Protein AF-A0A2V9J4N0-F1 (afdb_monomer_lite)

Structure (mmCIF, N/CA/C/O backbone):
data_AF-A0A2V9J4N0-F1
#
_entry.id   AF-A0A2V9J4N0-F1
#
loop_
_atom_site.group_PDB
_atom_site.id
_atom_site.type_symbol
_atom_site.label_atom_id
_atom_site.label_alt_id
_atom_site.label_comp_id
_atom_site.label_asym_id
_atom_site.label_entity_id
_atom_site.label_seq_id
_atom_site.pdbx_PDB_ins_code
_atom_site.Cartn_x
_atom_site.Cartn_y
_atom_site.Cartn_z
_atom_site.occupancy
_atom_site.B_iso_or_equiv
_atom_site.auth_seq_id
_atom_site.auth_comp_id
_atom_site.auth_asym_id
_atom_site.auth_atom_id
_atom_site.pdbx_PDB_model_num
ATOM 1 N N . MET A 1 1 ? -4.822 0.373 25.418 1.00 49.06 1 MET A N 1
ATOM 2 C CA . MET A 1 1 ? -4.315 -0.736 24.579 1.00 49.06 1 MET A CA 1
ATOM 3 C C . MET A 1 1 ? -4.949 -0.585 23.206 1.00 49.06 1 MET A C 1
ATOM 5 O O . MET A 1 1 ? -6.156 -0.385 23.166 1.00 49.06 1 MET A O 1
ATOM 9 N N . GLY A 1 2 ? -4.168 -0.564 22.121 1.00 74.88 2 GLY A N 1
ATOM 10 C CA . GLY A 1 2 ? -4.724 -0.469 20.763 1.00 74.88 2 GLY A CA 1
ATOM 11 C C . GLY A 1 2 ? -5.573 -1.699 20.432 1.00 74.88 2 GLY A C 1
ATOM 12 O O . GLY A 1 2 ? -5.284 -2.786 20.932 1.00 74.88 2 GLY A O 1
ATOM 13 N N . GLN A 1 3 ? -6.634 -1.525 19.643 1.00 82.12 3 GLN A N 1
ATOM 14 C CA . GLN A 1 3 ? -7.426 -2.660 19.164 1.00 82.12 3 GLN A CA 1
ATOM 15 C C . GLN A 1 3 ? -6.591 -3.502 18.185 1.00 82.12 3 GLN A C 1
ATOM 17 O O . GLN A 1 3 ? -5.780 -2.932 17.448 1.00 82.12 3 GLN A O 1
ATOM 22 N N . PRO A 1 4 ? -6.746 -4.838 18.175 1.00 91.44 4 PRO A N 1
ATOM 23 C CA . PRO A 1 4 ? 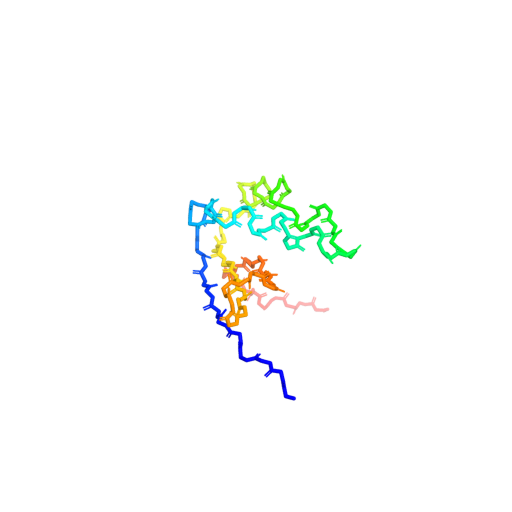-6.047 -5.679 17.215 1.00 91.44 4 PRO A CA 1
ATOM 24 C C . PRO A 1 4 ? -6.519 -5.342 15.798 1.00 91.44 4 PRO A C 1
ATOM 26 O O . PRO A 1 4 ? -7.719 -5.250 15.550 1.00 91.44 4 PRO A O 1
ATOM 29 N N . LEU A 1 5 ? -5.567 -5.166 14.881 1.00 96.12 5 LEU A N 1
ATOM 30 C CA . LEU A 1 5 ? -5.844 -4.943 13.465 1.00 96.12 5 LEU A CA 1
ATOM 31 C C . LEU A 1 5 ? -5.651 -6.245 12.693 1.00 96.12 5 LEU A C 1
ATOM 33 O O . LEU A 1 5 ? -4.641 -6.932 12.870 1.00 96.12 5 LEU A O 1
ATOM 37 N N . GLN A 1 6 ? -6.590 -6.564 11.809 1.00 97.38 6 GLN A N 1
ATOM 38 C CA . GLN A 1 6 ? -6.408 -7.629 10.835 1.00 97.38 6 GLN A CA 1
ATOM 39 C C . GLN A 1 6 ? -5.630 -7.087 9.636 1.00 97.38 6 GLN A C 1
ATOM 41 O O . GLN A 1 6 ? -5.998 -6.071 9.051 1.00 97.38 6 GLN A O 1
ATOM 46 N N . VAL A 1 7 ? -4.563 -7.782 9.247 1.00 97.69 7 VAL A N 1
ATOM 47 C CA . VAL A 1 7 ? -3.749 -7.407 8.086 1.00 97.69 7 VAL A CA 1
ATOM 48 C C . VAL A 1 7 ? -4.074 -8.326 6.918 1.00 97.69 7 VAL A C 1
ATOM 50 O O . VAL A 1 7 ? -4.008 -9.548 7.050 1.00 97.69 7 VAL A O 1
ATOM 53 N N . ARG A 1 8 ? -4.388 -7.736 5.764 1.00 97.81 8 ARG A N 1
ATOM 54 C CA . ARG A 1 8 ? -4.556 -8.444 4.488 1.00 97.81 8 ARG A CA 1
ATOM 55 C C . ARG A 1 8 ? -3.508 -7.947 3.503 1.00 97.81 8 ARG A C 1
ATOM 57 O O . ARG A 1 8 ? -3.216 -6.753 3.465 1.00 97.81 8 ARG A O 1
ATOM 64 N N . ALA A 1 9 ? -2.921 -8.865 2.743 1.00 97.38 9 ALA A N 1
ATOM 65 C CA . ALA A 1 9 ? -1.912 -8.550 1.741 1.00 97.38 9 ALA A CA 1
ATOM 66 C C . ALA A 1 9 ? -2.473 -8.797 0.340 1.00 97.38 9 ALA A C 1
ATOM 68 O O . ALA A 1 9 ? -3.018 -9.868 0.091 1.00 97.38 9 ALA A O 1
ATOM 69 N N . TYR A 1 10 ? -2.280 -7.823 -0.545 1.00 96.75 10 TYR A N 1
ATOM 70 C CA . TYR A 1 10 ? -2.665 -7.871 -1.953 1.00 96.75 10 TYR A CA 1
ATOM 71 C C . TYR A 1 10 ? -1.405 -7.794 -2.816 1.00 96.75 10 TYR A C 1
ATOM 73 O O . TYR A 1 10 ? -0.505 -6.994 -2.529 1.00 96.75 10 TYR A O 1
ATOM 81 N N . ALA A 1 11 ? -1.319 -8.637 -3.842 1.00 95.75 11 ALA A N 1
ATOM 82 C CA . ALA A 1 11 ? -0.117 -8.804 -4.663 1.00 95.75 11 ALA A CA 1
ATOM 83 C C . ALA A 1 11 ? -0.303 -8.389 -6.131 1.00 95.75 11 ALA A C 1
ATOM 85 O O . ALA A 1 11 ? 0.661 -8.398 -6.899 1.00 95.75 11 ALA A O 1
ATOM 86 N N . SER A 1 12 ? -1.516 -8.004 -6.524 1.00 94.81 12 SER A N 1
ATOM 87 C CA . SER A 1 12 ? -1.857 -7.598 -7.888 1.00 94.81 12 SER A CA 1
ATOM 88 C C . SER A 1 12 ? -2.825 -6.412 -7.888 1.00 94.81 12 SER A C 1
ATOM 90 O O . SER A 1 12 ? -3.434 -6.096 -6.864 1.00 94.81 12 SER A O 1
ATOM 92 N N . LEU A 1 13 ? -2.926 -5.705 -9.019 1.00 94.38 13 LEU A N 1
ATOM 93 C CA . LEU A 1 13 ? -3.870 -4.588 -9.140 1.00 94.38 13 LEU A CA 1
ATOM 94 C C . LEU A 1 13 ? -5.311 -5.100 -9.183 1.00 94.38 13 LEU A C 1
ATOM 96 O O . LEU A 1 13 ? -6.202 -4.456 -8.645 1.00 94.38 13 LEU A O 1
ATOM 100 N N . GLU A 1 14 ? -5.510 -6.271 -9.776 1.00 95.00 14 GLU A N 1
ATOM 101 C CA . GLU A 1 14 ? -6.790 -6.955 -9.917 1.00 95.00 14 GLU A CA 1
ATOM 102 C C . GLU A 1 14 ? -7.375 -7.308 -8.542 1.00 95.00 14 GLU A C 1
ATOM 104 O O . GLU A 1 14 ? -8.545 -7.050 -8.273 1.00 95.00 14 GLU A O 1
ATOM 109 N N . GLU A 1 15 ? -6.549 -7.817 -7.621 1.00 94.56 15 GLU A N 1
ATOM 110 C CA . GLU A 1 15 ? -6.978 -8.085 -6.242 1.00 94.56 15 GLU A CA 1
ATOM 111 C C . GLU A 1 15 ? -7.363 -6.803 -5.475 1.00 94.56 15 GLU A C 1
ATOM 113 O O . GLU A 1 15 ? -8.125 -6.869 -4.510 1.00 94.56 15 GLU A O 1
ATOM 118 N N . LEU A 1 16 ? -6.849 -5.638 -5.887 1.00 93.81 16 LEU A N 1
ATOM 119 C CA . LEU A 1 16 ? -7.121 -4.349 -5.246 1.00 93.81 16 LEU A CA 1
ATOM 120 C C . LEU A 1 16 ? -8.377 -3.652 -5.768 1.00 93.81 16 LEU A C 1
ATOM 122 O O . LEU A 1 16 ? -8.863 -2.742 -5.098 1.00 93.81 16 LEU A O 1
ATOM 126 N N . GLU A 1 17 ? -8.928 -4.055 -6.915 1.00 93.19 17 GLU A N 1
ATOM 127 C CA . GLU A 1 17 ? -10.104 -3.396 -7.500 1.00 93.19 17 GLU A CA 1
ATOM 128 C C . GLU A 1 17 ? -11.296 -3.396 -6.534 1.00 93.19 17 GLU A C 1
ATOM 130 O O . GLU A 1 17 ? -11.979 -2.385 -6.381 1.00 93.19 17 GLU A O 1
ATOM 135 N N . GLY A 1 18 ? -11.499 -4.496 -5.802 1.00 92.38 18 GLY A N 1
ATOM 136 C CA . GLY A 1 18 ? -12.546 -4.593 -4.781 1.00 92.38 18 GLY A CA 1
ATOM 137 C C . GLY A 1 18 ? -12.311 -3.709 -3.549 1.00 92.38 18 GLY A C 1
ATOM 138 O O . GLY A 1 18 ? -13.254 -3.417 -2.817 1.00 92.38 18 GLY A O 1
ATOM 139 N N . LEU A 1 19 ? -11.073 -3.260 -3.319 1.00 95.00 19 LEU A N 1
ATOM 140 C CA . LEU A 1 19 ? -10.695 -2.408 -2.189 1.00 95.00 19 LEU A CA 1
ATOM 141 C C . LEU A 1 19 ? -10.881 -0.913 -2.490 1.00 95.00 19 LEU A C 1
ATOM 143 O O . LEU A 1 19 ? -10.807 -0.097 -1.574 1.00 95.00 19 LEU A O 1
ATOM 147 N N . LEU A 1 20 ? -11.140 -0.551 -3.750 1.00 93.94 20 LEU A N 1
ATOM 148 C CA . LEU A 1 20 ? -11.221 0.836 -4.207 1.00 93.94 20 LEU A CA 1
ATOM 149 C C . LEU A 1 20 ? -12.176 1.724 -3.404 1.00 93.94 20 LEU A C 1
ATOM 151 O O . LEU A 1 20 ? -11.738 2.788 -2.967 1.00 93.94 20 LEU A O 1
ATOM 155 N N . PRO A 1 21 ? -13.433 1.314 -3.137 1.00 95.44 21 PRO A N 1
ATOM 156 C CA . PRO A 1 21 ? -14.348 2.163 -2.381 1.00 95.44 21 PRO A CA 1
ATOM 157 C C . PRO A 1 21 ? -13.830 2.456 -0.969 1.00 95.44 21 PRO A C 1
ATOM 159 O O . PRO A 1 21 ? -13.868 3.596 -0.516 1.00 95.4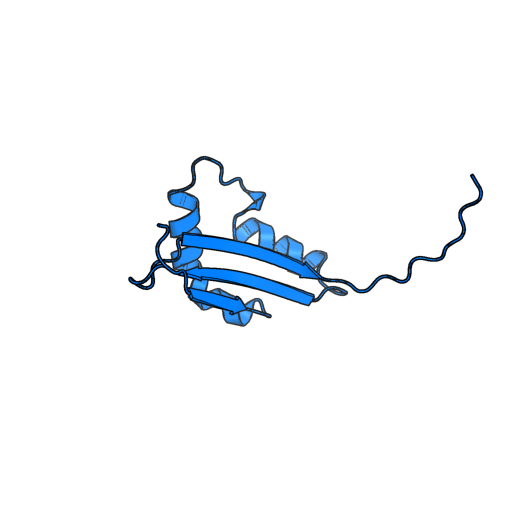4 21 PRO A O 1
ATOM 162 N N . ALA A 1 22 ? -13.279 1.438 -0.300 1.00 95.75 22 ALA A N 1
ATOM 163 C CA . ALA A 1 22 ? -12.716 1.576 1.040 1.00 95.75 22 ALA A CA 1
ATOM 164 C C . ALA A 1 22 ? -11.416 2.398 1.039 1.00 95.75 22 ALA A C 1
ATOM 166 O O . ALA A 1 22 ? -11.135 3.105 2.002 1.00 95.75 22 ALA A O 1
ATOM 167 N N . TRP A 1 23 ? -10.623 2.328 -0.035 1.00 95.62 23 TRP A N 1
ATOM 168 C CA . TRP A 1 23 ? -9.439 3.166 -0.224 1.00 95.62 23 TRP A CA 1
ATOM 169 C C . TRP A 1 23 ? -9.826 4.644 -0.303 1.00 95.62 23 TRP A C 1
ATOM 171 O O . TRP A 1 23 ? -9.264 5.463 0.425 1.00 95.62 23 TRP A O 1
ATOM 181 N N . ASP A 1 24 ? -10.782 4.992 -1.164 1.00 94.19 24 ASP A N 1
ATOM 182 C CA . ASP A 1 24 ? -11.238 6.376 -1.323 1.00 94.19 24 ASP A CA 1
ATOM 183 C C . ASP A 1 24 ? -11.865 6.905 -0.024 1.00 94.19 24 ASP A C 1
ATOM 185 O O . ASP A 1 24 ? -11.563 8.022 0.405 1.00 94.19 24 ASP A O 1
ATOM 189 N N . GLU A 1 25 ? -12.662 6.075 0.657 1.00 94.88 25 GLU A N 1
ATOM 190 C CA . GLU A 1 25 ? -13.202 6.391 1.979 1.00 94.88 25 GLU A CA 1
ATOM 191 C C . GLU A 1 25 ? -12.081 6.640 2.994 1.00 94.88 25 GLU A C 1
ATOM 193 O O . GLU A 1 25 ? -12.103 7.660 3.688 1.00 94.88 25 GLU A O 1
ATOM 198 N N . LEU A 1 26 ? -11.064 5.774 3.054 1.00 94.75 26 LEU A N 1
ATOM 199 C CA . LEU A 1 26 ? -9.911 5.960 3.932 1.00 94.75 26 LEU A CA 1
ATOM 200 C C . LEU A 1 26 ? -9.259 7.321 3.675 1.00 94.75 26 LEU A C 1
ATOM 202 O O . LEU A 1 26 ? -9.092 8.100 4.607 1.00 94.75 26 LEU A O 1
ATOM 206 N N . LEU A 1 27 ? -8.926 7.649 2.425 1.00 93.88 27 LEU A N 1
ATOM 207 C CA . LEU A 1 27 ? -8.255 8.915 2.113 1.00 93.88 27 LEU A CA 1
ATOM 208 C C . LEU A 1 27 ? -9.108 10.141 2.448 1.00 93.88 27 LEU A C 1
ATOM 210 O O . LEU A 1 27 ? -8.553 11.154 2.868 1.00 93.88 27 LEU A O 1
ATOM 214 N N . SER A 1 28 ? -10.435 10.051 2.327 1.00 92.62 28 SER A N 1
ATOM 215 C CA . SER A 1 28 ? -11.337 11.158 2.673 1.00 92.62 28 SER A CA 1
ATOM 216 C C . SER A 1 28 ? -11.272 11.557 4.156 1.00 92.62 28 SER A C 1
ATOM 218 O O . SER A 1 28 ? -11.502 12.716 4.499 1.00 92.62 28 SER A O 1
ATOM 220 N N . HIS A 1 29 ? -10.895 10.619 5.032 1.00 91.31 29 HIS A N 1
ATOM 221 C CA . HIS A 1 29 ? -10.760 10.838 6.472 1.00 91.31 29 HIS A CA 1
AT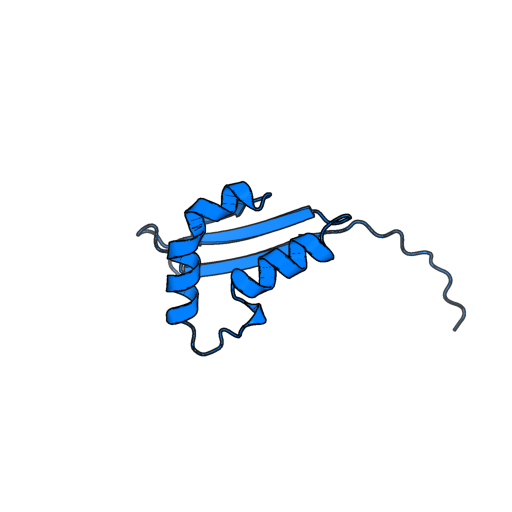OM 222 C C . HIS A 1 29 ? -9.355 11.297 6.896 1.00 91.31 29 HIS A C 1
ATOM 224 O O . HIS A 1 29 ? -9.158 11.704 8.043 1.00 91.31 29 HIS A O 1
ATOM 230 N N . PHE A 1 30 ? -8.365 11.255 5.998 1.00 86.62 30 PHE A N 1
ATOM 231 C CA . PHE A 1 30 ? -6.980 11.615 6.300 1.00 86.62 30 PHE A CA 1
ATOM 232 C C . PHE A 1 30 ? -6.620 12.962 5.672 1.00 86.62 30 PHE A C 1
AT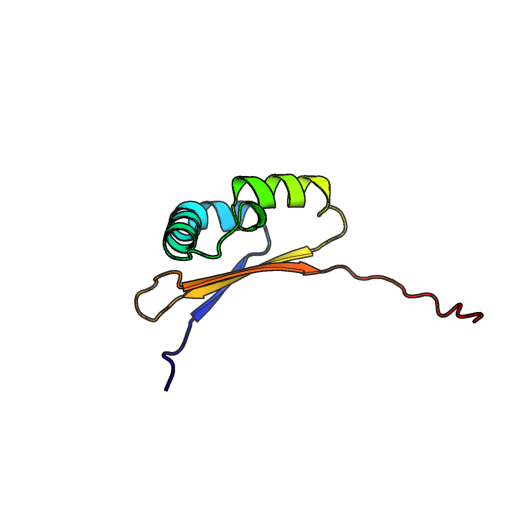OM 234 O O . PHE A 1 30 ? -6.239 13.042 4.511 1.00 86.62 30 PHE A O 1
ATOM 241 N N . ALA A 1 31 ? -6.644 14.031 6.472 1.00 82.62 31 ALA A N 1
ATOM 242 C CA . ALA A 1 31 ? -6.316 15.388 6.013 1.00 82.62 31 ALA A CA 1
ATOM 243 C C . ALA A 1 31 ? -4.888 15.540 5.440 1.00 82.62 31 ALA A C 1
ATOM 245 O O . ALA A 1 31 ? -4.605 16.495 4.722 1.00 82.62 31 ALA A O 1
ATOM 246 N N . THR A 1 32 ? -3.982 14.615 5.765 1.00 85.56 32 THR A N 1
ATOM 247 C CA . THR A 1 32 ? -2.606 14.570 5.247 1.00 85.56 32 THR A CA 1
ATOM 248 C C . THR A 1 32 ? -2.452 13.690 4.007 1.00 85.56 32 THR A C 1
ATOM 250 O O . THR A 1 32 ? -1.345 13.583 3.476 1.00 85.56 32 THR A O 1
ATOM 253 N N . ALA A 1 33 ? -3.528 13.050 3.536 1.00 87.00 33 ALA A N 1
ATOM 254 C CA . ALA A 1 33 ? -3.518 12.330 2.276 1.00 87.00 33 ALA A CA 1
ATOM 255 C C . ALA A 1 33 ? -3.172 13.300 1.142 1.00 87.00 33 ALA A C 1
ATOM 257 O O . ALA A 1 33 ? -3.760 14.370 0.998 1.00 87.00 33 ALA A O 1
ATOM 258 N N . THR A 1 34 ? -2.194 12.916 0.329 1.00 89.88 34 THR A N 1
ATOM 259 C CA . THR A 1 34 ? -1.806 13.684 -0.856 1.00 89.88 34 THR A CA 1
ATOM 260 C C . THR A 1 34 ? -2.294 12.961 -2.101 1.00 89.88 34 THR A C 1
ATOM 262 O O . THR A 1 34 ? -2.634 11.778 -2.049 1.00 89.88 34 THR A O 1
ATOM 265 N N . THR A 1 35 ? -2.261 13.629 -3.255 1.00 89.81 35 THR A N 1
ATOM 266 C CA . THR A 1 35 ? -2.547 12.991 -4.548 1.00 89.81 35 THR A CA 1
ATOM 267 C C . THR A 1 35 ? -1.719 11.719 -4.758 1.00 89.81 35 THR A C 1
ATOM 269 O O . THR A 1 35 ? -2.223 10.756 -5.329 1.00 89.81 35 THR A O 1
ATOM 272 N N . PHE A 1 36 ? -0.492 11.659 -4.223 1.00 90.69 36 PH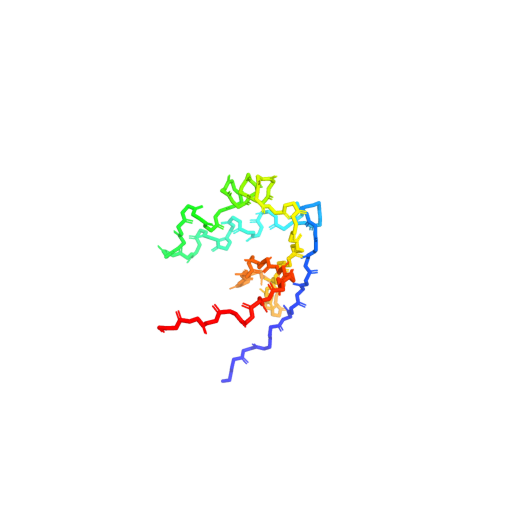E A N 1
ATOM 273 C CA . PHE A 1 36 ? 0.385 10.487 -4.305 1.00 90.69 36 PHE A CA 1
ATOM 274 C C . PHE A 1 36 ? -0.148 9.246 -3.573 1.00 90.69 36 PHE A C 1
ATOM 276 O O . PHE A 1 36 ? 0.312 8.142 -3.846 1.00 90.69 36 PHE A O 1
ATOM 283 N N . SER A 1 37 ? -1.114 9.414 -2.667 1.00 92.00 37 SER A N 1
ATOM 284 C CA . SER A 1 37 ? -1.768 8.327 -1.933 1.00 92.00 37 SER A CA 1
ATOM 285 C C . SER A 1 37 ? -2.988 7.753 -2.663 1.00 92.00 37 SER A C 1
ATOM 287 O O . SER A 1 37 ? -3.519 6.727 -2.242 1.00 92.00 37 SER A O 1
ATOM 289 N N . THR A 1 38 ? -3.460 8.417 -3.722 1.00 93.19 38 THR A N 1
ATOM 290 C CA . THR A 1 38 ? -4.687 8.049 -4.443 1.00 93.19 38 THR A CA 1
ATOM 291 C C . THR A 1 38 ? -4.464 6.885 -5.401 1.00 93.19 38 THR A C 1
ATOM 293 O O . THR A 1 38 ? -3.379 6.725 -5.969 1.00 93.19 38 THR A O 1
ATOM 296 N N . TRP A 1 39 ? -5.514 6.101 -5.643 1.00 93.38 39 TRP A N 1
ATOM 297 C CA . TRP A 1 39 ? -5.497 5.052 -6.664 1.00 93.38 39 TRP A CA 1
ATOM 298 C C . TRP A 1 39 ? -5.160 5.604 -8.054 1.00 93.38 39 TRP A C 1
ATOM 300 O O . TRP A 1 39 ? -4.356 5.033 -8.794 1.00 93.38 39 TRP A O 1
ATOM 310 N N . GLN A 1 40 ? -5.738 6.758 -8.381 1.00 93.31 40 GLN A N 1
ATOM 311 C CA . GLN A 1 40 ? -5.595 7.450 -9.657 1.00 93.31 40 GLN A CA 1
ATOM 312 C C . GLN A 1 40 ? -4.141 7.850 -9.930 1.00 93.31 40 GLN A C 1
ATOM 314 O O . GLN A 1 40 ? -3.759 7.964 -11.092 1.00 93.31 40 GLN A O 1
ATOM 319 N N . TRP A 1 41 ? -3.321 8.029 -8.890 1.00 94.25 41 TRP A N 1
ATOM 320 C CA . TRP A 1 41 ? -1.884 8.246 -9.036 1.00 94.25 41 TRP A CA 1
ATOM 321 C C . TRP A 1 41 ? -1.074 6.947 -8.980 1.00 94.25 41 TRP A C 1
ATOM 323 O O . TRP A 1 41 ? -0.217 6.702 -9.835 1.00 94.25 41 TRP A O 1
ATOM 333 N N . LEU A 1 42 ? -1.336 6.099 -7.983 1.00 93.81 42 LEU A N 1
ATOM 334 C CA . LEU A 1 42 ? -0.520 4.915 -7.714 1.00 93.81 42 LEU A CA 1
ATOM 335 C C . LEU A 1 42 ? -0.609 3.869 -8.821 1.00 93.81 42 LEU A C 1
ATOM 337 O O . LEU A 1 42 ? 0.399 3.239 -9.130 1.00 93.81 42 LEU A O 1
ATOM 341 N N . VAL A 1 43 ? -1.770 3.696 -9.457 1.00 93.31 43 VAL A N 1
ATOM 342 C CA . VAL A 1 43 ? -1.927 2.690 -10.516 1.00 93.31 43 VAL A CA 1
ATOM 343 C C . VAL A 1 43 ? -1.179 3.050 -11.793 1.00 93.31 43 VAL A C 1
ATOM 345 O O . VAL A 1 43 ? -0.426 2.202 -12.278 1.00 93.31 43 VAL A O 1
ATOM 348 N N . PRO A 1 44 ? -1.304 4.268 -12.353 1.00 93.75 44 PRO A N 1
ATOM 349 C CA . PRO A 1 44 ? -0.452 4.676 -13.465 1.00 93.75 44 PRO A CA 1
ATOM 350 C C . PRO A 1 44 ? 1.037 4.591 -13.125 1.00 93.75 44 PRO A C 1
ATOM 352 O O . PRO A 1 44 ? 1.811 4.090 -13.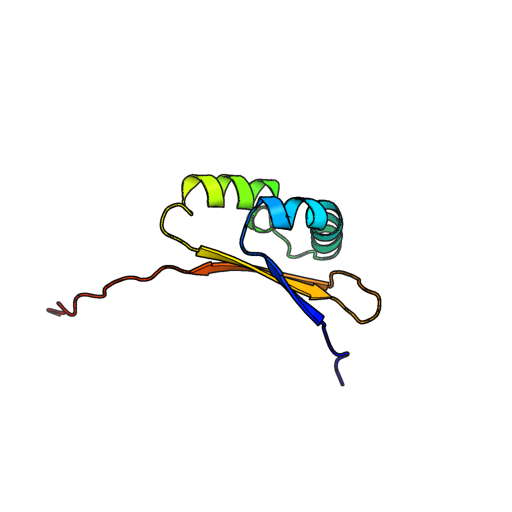939 1.00 93.75 44 PRO A O 1
ATOM 355 N N . TRP A 1 45 ? 1.433 5.003 -11.914 1.00 93.69 45 TRP A N 1
ATOM 356 C CA . TRP A 1 45 ? 2.820 4.893 -11.463 1.00 93.69 45 TRP A CA 1
ATOM 357 C C . TRP A 1 45 ? 3.294 3.435 -11.433 1.00 93.69 45 TRP A C 1
ATOM 359 O O . TRP A 1 45 ? 4.339 3.114 -11.998 1.00 93.69 45 TRP A O 1
ATOM 369 N N . TRP A 1 46 ? 2.503 2.530 -10.851 1.00 94.62 46 TRP A N 1
ATOM 370 C CA . TRP A 1 46 ? 2.819 1.104 -10.797 1.00 94.62 46 TRP A CA 1
ATOM 371 C C . TRP A 1 46 ? 2.919 0.492 -12.196 1.00 94.62 46 TRP A C 1
ATOM 373 O O . TRP A 1 46 ? 3.863 -0.238 -12.489 1.00 94.62 46 TRP A O 1
ATOM 383 N N . ARG A 1 47 ? 1.997 0.833 -13.102 1.00 93.94 47 ARG A N 1
ATOM 384 C CA . ARG A 1 47 ? 2.035 0.366 -14.497 1.00 93.94 47 ARG A CA 1
ATOM 385 C C . ARG A 1 47 ? 3.267 0.874 -15.251 1.00 93.94 47 ARG A C 1
ATOM 387 O O . ARG A 1 47 ? 3.799 0.148 -16.086 1.00 93.94 47 ARG A O 1
ATOM 394 N N . ALA A 1 48 ? 3.722 2.093 -14.963 1.00 94.81 48 ALA A N 1
ATOM 395 C CA . ALA A 1 48 ? 4.880 2.695 -15.618 1.00 94.81 48 ALA A CA 1
ATOM 396 C C . ALA A 1 48 ? 6.224 2.188 -15.063 1.00 94.81 48 ALA A C 1
ATOM 398 O O . ALA A 1 48 ? 7.144 1.932 -15.838 1.00 94.81 48 ALA A O 1
ATOM 399 N N . TYR A 1 49 ? 6.343 2.026 -13.741 1.00 92.19 49 TYR A N 1
ATOM 400 C CA . TYR A 1 49 ? 7.627 1.808 -13.055 1.00 92.19 49 TYR A CA 1
ATOM 401 C C . TYR A 1 49 ? 7.725 0.482 -12.282 1.00 92.19 49 TYR A C 1
ATOM 403 O O . TYR A 1 49 ? 8.795 0.126 -11.786 1.00 92.19 49 TYR A O 1
ATOM 411 N N . GLY A 1 50 ? 6.633 -0.272 -12.164 1.00 92.19 50 GLY A N 1
ATOM 412 C CA . GLY A 1 50 ? 6.561 -1.503 -11.372 1.00 92.19 50 GLY A CA 1
ATOM 413 C C . GLY A 1 50 ? 7.061 -2.765 -12.078 1.00 92.19 50 GLY A C 1
ATOM 414 O O . GLY A 1 50 ? 7.093 -3.812 -11.446 1.00 92.19 50 GLY A O 1
ATOM 415 N N . ARG A 1 51 ? 7.461 -2.695 -13.360 1.00 90.25 51 ARG A N 1
ATOM 416 C CA . ARG A 1 51 ? 7.766 -3.873 -14.204 1.00 90.25 51 ARG A CA 1
ATOM 417 C C . ARG A 1 51 ? 8.737 -4.874 -13.561 1.00 90.25 51 ARG A C 1
ATOM 419 O O . ARG A 1 51 ? 8.488 -6.071 -13.638 1.00 90.25 51 ARG A O 1
ATOM 426 N N . ASP A 1 52 ? 9.802 -4.391 -12.925 1.00 91.94 52 ASP A N 1
ATOM 427 C CA . ASP A 1 52 ? 10.845 -5.233 -12.311 1.00 91.94 52 ASP A CA 1
ATOM 428 C C . ASP A 1 52 ? 10.700 -5.339 -10.782 1.00 91.94 52 ASP A C 1
ATOM 430 O O . ASP A 1 52 ? 11.639 -5.690 -10.062 1.00 91.94 52 ASP A O 1
ATOM 434 N N . GLN A 1 53 ? 9.518 -5.002 -10.267 1.00 94.50 53 GLN A N 1
ATOM 435 C CA . GLN A 1 53 ? 9.207 -4.958 -8.845 1.00 94.50 53 GLN A CA 1
ATOM 436 C C . GLN A 1 53 ? 8.021 -5.875 -8.534 1.00 94.50 53 GLN A C 1
ATOM 438 O O . GLN A 1 53 ? 7.192 -6.188 -9.384 1.00 94.50 53 GLN A O 1
ATOM 443 N N . LYS A 1 54 ? 7.913 -6.301 -7.277 1.00 95.75 54 LYS A N 1
ATOM 444 C CA . LYS A 1 54 ? 6.747 -7.024 -6.762 1.00 95.75 54 LYS A CA 1
ATOM 445 C C . LYS A 1 54 ? 5.860 -6.064 -5.986 1.00 95.75 54 LYS A C 1
ATOM 447 O O . LYS A 1 54 ? 6.337 -5.453 -5.023 1.00 95.75 54 LYS A O 1
ATOM 452 N N . LEU A 1 55 ? 4.596 -5.963 -6.399 1.00 95.94 55 LEU A N 1
ATOM 453 C CA . LEU A 1 55 ? 3.579 -5.209 -5.673 1.00 95.94 55 LEU A CA 1
ATOM 454 C C . LEU A 1 55 ? 3.288 -5.923 -4.360 1.00 95.94 55 LEU A C 1
ATOM 456 O O . LEU A 1 55 ? 3.170 -7.149 -4.318 1.00 95.94 55 LEU A O 1
ATOM 460 N N . LYS A 1 56 ? 3.155 -5.152 -3.288 1.00 96.06 56 LYS A N 1
ATOM 461 C CA . LYS A 1 56 ? 2.629 -5.653 -2.028 1.00 96.06 56 LYS A CA 1
ATOM 462 C C . LYS A 1 56 ? 1.883 -4.540 -1.321 1.00 96.06 56 LYS A C 1
ATOM 464 O O . LYS A 1 56 ? 2.497 -3.643 -0.757 1.00 96.06 56 LYS A O 1
ATOM 469 N N . VAL A 1 57 ? 0.561 -4.604 -1.314 1.00 96.25 57 VAL A N 1
ATOM 470 C CA . VAL A 1 57 ? -0.255 -3.658 -0.552 1.00 96.25 57 VAL A CA 1
ATOM 471 C C . VAL A 1 57 ? -0.712 -4.331 0.728 1.00 96.25 57 VAL A C 1
ATOM 473 O O . VAL A 1 57 ? -1.313 -5.403 0.689 1.00 96.25 57 VAL A O 1
ATOM 476 N N . LEU A 1 58 ? -0.399 -3.718 1.866 1.00 97.44 58 LEU A N 1
ATOM 477 C CA . LEU A 1 58 ? -0.916 -4.144 3.163 1.00 97.44 58 LEU A CA 1
ATOM 478 C C . LEU A 1 58 ? -2.108 -3.268 3.526 1.00 97.44 58 LEU A C 1
ATOM 480 O O . LEU A 1 58 ? -1.977 -2.048 3.603 1.00 97.44 58 LEU A O 1
ATOM 484 N N . ALA A 1 59 ? -3.249 -3.900 3.759 1.00 97.38 59 ALA A N 1
ATOM 485 C CA . ALA A 1 59 ? -4.460 -3.261 4.239 1.00 97.38 59 ALA A CA 1
ATOM 486 C C . ALA A 1 59 ? -4.710 -3.665 5.688 1.00 97.38 59 ALA A C 1
ATOM 488 O O . ALA A 1 59 ? -4.603 -4.844 6.040 1.00 97.38 59 ALA A O 1
ATOM 489 N N . PHE A 1 60 ? -5.036 -2.680 6.513 1.00 97.38 60 PHE A N 1
ATOM 490 C CA . PHE A 1 60 ? -5.247 -2.844 7.942 1.00 97.38 60 PHE A CA 1
ATOM 491 C C . PHE A 1 60 ? -6.719 -2.603 8.244 1.00 97.38 60 PHE A C 1
ATOM 493 O O . PHE A 1 60 ? -7.229 -1.516 7.979 1.00 97.38 60 PHE A O 1
ATOM 500 N N . PHE A 1 61 ? -7.383 -3.610 8.797 1.00 97.06 61 PHE A N 1
ATOM 501 C CA . PHE A 1 61 ? -8.800 -3.569 9.133 1.00 97.06 61 PHE A CA 1
ATOM 502 C C . PHE A 1 61 ? -8.996 -3.595 10.644 1.00 97.06 61 PHE A C 1
ATOM 504 O O . PHE A 1 61 ? -8.287 -4.314 11.355 1.00 97.06 61 PHE A O 1
ATOM 511 N N . ASP A 1 62 ? -9.951 -2.810 11.132 1.00 96.06 62 ASP A N 1
ATOM 512 C CA . ASP A 1 62 ? -10.405 -2.880 12.519 1.00 96.06 62 ASP A CA 1
ATOM 513 C C . ASP A 1 62 ? -11.341 -4.094 12.746 1.00 96.06 62 ASP A C 1
ATOM 515 O O . ASP A 1 62 ? -11.715 -4.783 11.792 1.00 96.06 62 ASP A O 1
ATOM 519 N N . PRO A 1 63 ? -11.765 -4.386 13.993 1.00 96.06 63 PRO A N 1
ATOM 520 C CA . PRO A 1 63 ? -12.691 -5.490 14.270 1.00 96.06 63 PRO A CA 1
ATOM 521 C C . PRO A 1 63 ? -14.085 -5.362 13.632 1.00 96.06 63 PRO A C 1
ATOM 523 O O . PRO A 1 63 ? -14.880 -6.295 13.731 1.00 96.06 63 PRO A O 1
ATOM 526 N N . ARG A 1 64 ? -14.415 -4.211 13.033 1.00 95.25 64 ARG A N 1
ATOM 527 C CA . ARG A 1 64 ? -15.674 -3.953 12.321 1.00 95.25 64 ARG A CA 1
ATOM 528 C C . ARG A 1 64 ? -15.518 -4.112 10.808 1.00 95.25 64 ARG A C 1
ATOM 530 O O . ARG A 1 64 ? -16.439 -3.739 10.091 1.00 95.25 64 ARG A O 1
ATOM 537 N N . GLU A 1 65 ? -14.390 -4.653 10.339 1.00 94.75 65 GLU A N 1
ATOM 538 C CA . GLU A 1 65 ? -14.051 -4.786 8.916 1.00 94.75 65 GLU A CA 1
ATOM 539 C C . GLU A 1 65 ? -13.866 -3.438 8.197 1.00 94.75 65 GLU A C 1
ATOM 541 O O . GLU A 1 65 ? -13.897 -3.369 6.969 1.00 94.75 65 GLU A O 1
ATOM 546 N N . THR A 1 66 ? -13.618 -2.360 8.945 1.00 95.31 66 THR A N 1
ATOM 547 C CA . THR A 1 66 ? -13.359 -1.033 8.375 1.00 95.31 66 THR A CA 1
ATOM 548 C C . THR A 1 66 ? -11.888 -0.917 8.012 1.00 95.31 66 THR A C 1
ATOM 550 O O . THR A 1 66 ? -11.019 -1.206 8.838 1.00 95.31 66 THR A O 1
ATOM 553 N N . LEU A 1 67 ? -11.586 -0.464 6.795 1.00 96.25 67 LEU A N 1
ATOM 554 C CA . LEU A 1 67 ? -10.217 -0.162 6.394 1.00 96.25 67 LEU A CA 1
ATOM 555 C C . LEU A 1 67 ? -9.727 1.082 7.146 1.00 96.25 67 LEU A C 1
ATOM 557 O O . LEU A 1 67 ? -10.252 2.173 6.956 1.00 96.25 67 LEU A O 1
ATOM 561 N N . VAL A 1 68 ? -8.703 0.923 7.981 1.00 95.50 68 VAL A N 1
ATOM 562 C CA . VAL A 1 68 ? -8.147 2.003 8.819 1.00 95.50 68 VAL A CA 1
ATOM 563 C C . VAL A 1 68 ? -6.715 2.378 8.448 1.00 95.50 68 VAL A C 1
ATOM 565 O O . VAL A 1 68 ? -6.144 3.314 9.005 1.00 95.50 68 VAL A O 1
ATOM 568 N N . GLY A 1 69 ? -6.116 1.661 7.499 1.00 94.50 69 GLY A N 1
ATOM 569 C CA . GLY A 1 69 ? -4.788 1.973 7.000 1.00 94.50 69 GLY A CA 1
ATOM 570 C C . GLY A 1 69 ? -4.438 1.198 5.741 1.00 94.50 69 GLY A C 1
ATOM 571 O O . GLY A 1 69 ? -4.898 0.074 5.529 1.00 94.50 69 GLY A O 1
ATOM 572 N N . LEU A 1 70 ? -3.563 1.796 4.937 1.00 94.75 70 LEU A N 1
ATOM 573 C CA . LEU A 1 70 ? -2.989 1.198 3.740 1.00 94.75 70 LEU A CA 1
ATOM 574 C C . LEU A 1 70 ? -1.495 1.493 3.666 1.00 94.75 70 LEU A C 1
ATOM 576 O O . LEU A 1 70 ? -1.062 2.620 3.895 1.00 94.75 70 LEU A O 1
ATOM 580 N N . ALA A 1 71 ? -0.717 0.484 3.286 1.00 94.50 71 ALA A N 1
ATOM 581 C CA . ALA A 1 71 ? 0.682 0.630 2.915 1.00 94.50 71 ALA A CA 1
ATOM 582 C C . ALA A 1 71 ? 0.888 0.055 1.505 1.00 94.50 71 ALA A C 1
ATOM 584 O O . ALA A 1 71 ? 1.030 -1.163 1.361 1.00 94.50 71 ALA A O 1
ATOM 585 N N . PRO A 1 72 ? 0.881 0.903 0.461 1.00 93.50 72 PRO A N 1
ATOM 586 C CA . PRO A 1 72 ? 1.237 0.502 -0.893 1.00 93.50 72 PRO A CA 1
ATOM 587 C C . PRO A 1 72 ? 2.758 0.354 -0.995 1.00 93.50 72 PRO A C 1
ATOM 589 O O . PRO A 1 72 ? 3.485 1.345 -0.972 1.00 93.50 72 PRO A O 1
ATOM 592 N N . LEU A 1 73 ? 3.254 -0.882 -1.057 1.00 94.25 73 LEU A N 1
ATOM 593 C CA . LEU A 1 73 ? 4.686 -1.178 -1.074 1.00 94.25 73 LEU A CA 1
ATOM 594 C C . LEU A 1 73 ? 5.102 -1.803 -2.405 1.00 94.25 73 LEU A C 1
ATOM 596 O O . LEU A 1 73 ? 4.345 -2.522 -3.061 1.00 94.25 73 LEU A O 1
ATOM 600 N N . ALA A 1 74 ? 6.363 -1.574 -2.750 1.00 92.75 74 ALA A N 1
ATOM 601 C CA . ALA A 1 74 ? 7.058 -2.225 -3.844 1.00 92.75 74 ALA A CA 1
ATOM 602 C C . ALA A 1 74 ? 8.332 -2.871 -3.300 1.00 92.75 74 ALA A C 1
ATOM 604 O O . ALA A 1 74 ? 8.992 -2.317 -2.419 1.00 92.75 74 ALA A O 1
ATOM 605 N N . SER A 1 75 ? 8.688 -4.045 -3.813 1.00 93.88 75 SER A N 1
ATOM 606 C CA . SER A 1 75 ? 9.961 -4.687 -3.482 1.00 93.88 75 SER A CA 1
ATOM 607 C C . SER A 1 75 ? 10.699 -5.100 -4.746 1.00 93.88 75 SER A C 1
ATOM 609 O O . SER A 1 75 ? 10.103 -5.647 -5.671 1.00 93.88 75 SER A O 1
ATOM 611 N N . ALA A 1 76 ? 12.003 -4.847 -4.776 1.00 91.81 76 ALA A N 1
ATOM 612 C CA . ALA A 1 76 ? 12.893 -5.238 -5.858 1.00 91.81 76 ALA A CA 1
ATOM 613 C C . ALA A 1 76 ? 14.143 -5.885 -5.267 1.00 91.81 76 ALA A C 1
ATOM 615 O O . ALA A 1 76 ? 14.592 -5.522 -4.179 1.00 91.81 76 ALA A O 1
ATOM 616 N N . THR A 1 77 ? 14.725 -6.836 -5.987 1.00 89.69 77 THR A N 1
ATOM 617 C CA . THR A 1 77 ? 16.033 -7.384 -5.633 1.00 89.69 77 THR A CA 1
ATOM 618 C C . THR A 1 77 ? 17.082 -6.692 -6.482 1.00 89.69 77 THR A C 1
ATOM 620 O O . THR A 1 77 ? 17.067 -6.808 -7.703 1.00 89.69 77 THR A O 1
ATOM 623 N N . GLN A 1 78 ? 18.001 -5.981 -5.836 1.00 85.25 78 GLN A N 1
ATOM 624 C CA . GLN A 1 78 ? 19.109 -5.318 -6.513 1.00 85.25 78 GLN A CA 1
ATOM 625 C C . GLN A 1 78 ? 20.434 -5.937 -6.078 1.00 85.25 78 GLN A C 1
ATOM 627 O O . GLN A 1 78 ? 20.668 -6.183 -4.894 1.00 85.25 78 GLN A O 1
ATOM 632 N N . ARG A 1 79 ? 21.315 -6.195 -7.048 1.00 84.69 79 ARG A N 1
ATOM 633 C CA . ARG A 1 79 ? 22.699 -6.574 -6.769 1.00 84.69 79 ARG A CA 1
ATOM 634 C C . ARG A 1 79 ? 23.488 -5.295 -6.536 1.00 84.69 79 ARG A C 1
ATOM 636 O O . ARG A 1 79 ? 23.708 -4.531 -7.469 1.00 84.69 79 ARG A O 1
ATOM 643 N N . ILE A 1 80 ? 23.922 -5.080 -5.303 1.00 82.50 80 ILE A N 1
ATOM 644 C CA . ILE A 1 80 ? 24.828 -3.982 -4.979 1.00 82.50 80 ILE A CA 1
ATOM 645 C C . ILE A 1 80 ? 26.245 -4.474 -5.284 1.00 82.50 80 ILE A C 1
ATOM 647 O O . ILE A 1 80 ? 26.744 -5.379 -4.618 1.00 82.50 80 ILE A O 1
ATOM 651 N N . SER A 1 81 ? 26.882 -3.932 -6.323 1.00 76.50 81 SER A N 1
ATOM 652 C CA . SER A 1 81 ? 28.317 -4.129 -6.533 1.00 76.50 81 SER A CA 1
ATOM 653 C C . SER A 1 81 ? 29.076 -3.240 -5.554 1.00 76.50 81 SER A C 1
ATOM 655 O O . SER A 1 81 ? 29.000 -2.015 -5.639 1.00 76.50 81 SER A O 1
ATOM 657 N N . SER A 1 82 ? 29.816 -3.837 -4.628 1.00 67.94 82 SER A N 1
ATOM 658 C CA . SER A 1 82 ? 30.746 -3.137 -3.743 1.00 67.94 82 SER A CA 1
ATOM 659 C C . SER A 1 82 ? 31.981 -2.694 -4.536 1.00 67.94 82 SER A C 1
ATOM 661 O O . SER A 1 82 ? 33.028 -3.328 -4.508 1.00 67.94 82 SER A O 1
ATOM 663 N N . GLY A 1 83 ? 31.827 -1.603 -5.282 1.00 64.00 83 GLY A N 1
ATOM 664 C CA . GLY A 1 83 ? 32.903 -0.856 -5.930 1.00 64.00 83 GLY A CA 1
ATOM 665 C C . GLY A 1 83 ? 32.996 0.547 -5.341 1.00 64.00 83 GLY A C 1
ATOM 666 O O . GLY A 1 83 ? 32.890 1.524 -6.070 1.00 64.00 83 GLY A O 1
ATOM 667 N N . LEU A 1 84 ? 33.113 0.655 -4.015 1.00 59.81 84 LEU A N 1
ATOM 668 C CA . LEU A 1 84 ? 33.552 1.900 -3.391 1.00 59.81 84 LEU A CA 1
ATOM 669 C C . LEU A 1 84 ? 35.038 2.077 -3.711 1.00 59.81 84 LEU A C 1
ATOM 671 O O . LEU A 1 84 ? 35.878 1.391 -3.136 1.00 59.81 84 LEU A O 1
ATOM 675 N N . ALA A 1 85 ? 35.350 3.001 -4.610 1.00 53.00 85 ALA A N 1
ATOM 676 C CA . ALA A 1 85 ? 36.544 3.815 -4.457 1.00 53.00 85 ALA A CA 1
ATOM 677 C C . ALA A 1 85 ? 36.043 5.191 -4.001 1.00 53.00 85 ALA A C 1
ATOM 679 O O . ALA A 1 85 ? 35.451 5.921 -4.795 1.00 53.00 85 ALA A O 1
ATOM 680 N N . PHE A 1 86 ? 36.164 5.459 -2.697 1.00 57.38 86 PHE A N 1
ATOM 681 C CA . PHE A 1 86 ? 36.166 6.831 -2.191 1.00 57.38 86 PHE A CA 1
ATOM 682 C C . PHE A 1 86 ? 37.447 7.530 -2.650 1.00 57.38 86 PHE A C 1
ATOM 684 O O . PHE A 1 86 ? 38.478 6.824 -2.755 1.00 57.38 86 PHE A O 1
#

Secondary structure (DSSP, 8-state):
-PPPPEEEEE-SHHHHGGGHHHHHHHHHH-TT--GGGSHHHHHHHHHHH-TTSEEEEEEEE-TTS-EEEEEEEEE-----------

Foldseek 3Di:
DDADKDKDKDFDVVSCPVVQVLQVVLLVPDPPDDPCSHPVNVVVVCVVPVPQWTWIKIFIAGPVRRTNDIDTDIDHDDDDDPPDDD

pLDDT: mean 90.49, std 9.9, range [49.06, 97.81]

Sequence (86 aa):
MGQPLQVRAYASLEELEGLLPAWDELLSHFATATTFSTWQWLVPWWRAYGRDQKLKVLAFFDPRETLVGLAPLASATQRISSGLAF

Radius of gyration: 16.07 Å; chains: 1; bounding box: 52×24×40 Å